Protein AF-A0A2E0NQF8-F1 (afdb_monomer)

Secondary structure (DSSP, 8-state):
-HHHHHHHHHHHHHHHHHHHHHHHHHTTT---HHHHHHHHTSSHHHHHHHHHHHHHHHHHHHHHHHHHHTTSS-HHHHHHHHHHHHHT-HHHHHHHHHHHH----

pLDDT: mean 95.62, std 5.54, range [54.22, 98.69]

Solvent-accessible surface area (backbone atoms only — not comparable to full-atom values): 5708 Å² total; per-residue (Å²): 107,58,71,57,25,50,50,40,29,50,48,23,45,51,56,55,52,51,52,52,49,51,52,24,61,75,46,80,69,48,89,51,70,68,59,51,56,49,60,58,54,68,44,71,72,41,43,51,55,51,49,55,50,50,51,53,42,50,52,48,50,53,49,51,52,49,36,42,74,72,62,76,43,52,73,69,57,47,50,53,37,52,50,31,38,75,77,68,22,54,56,23,19,52,29,48,51,50,38,76,68,60,76,82,130

Mean predicted aligned error: 3.12 Å

Foldseek 3Di:
DLVVLVVLLVCLACVQVVVVVVVCVVVVVDDDPVVVVCVCPVDPVSVVVVVVQVVVLVVVLVVLVVCVVVVVDDPVLSVVLVCCCVVRRPSNSVSVNCNVPDDDD

Radius of gyration: 15.85 Å; Cα contacts (8 Å, |Δi|>4): 71; chains: 1; bounding box: 41×25×41 Å

Sequence (105 aa):
MKKLFALLCLLGVVLPYYNIYKFIEQNNWEWSTALFFEQINLNYSMKVLNADLTVAATTFLIFIIYKLKVKYISLMQFLKYFISLFIVGFSLALPLYLYDNYTRD

Structure (mmCIF, N/CA/C/O backbone):
data_AF-A0A2E0NQF8-F1
#
_entry.id   AF-A0A2E0NQF8-F1
#
loop_
_atom_site.group_PDB
_atom_site.id
_atom_site.type_symbol
_atom_site.label_atom_id
_atom_site.label_alt_id
_atom_site.label_comp_id
_atom_site.label_asym_id
_atom_site.label_entity_id
_atom_site.label_seq_id
_atom_site.pdbx_PDB_ins_code
_atom_site.Cartn_x
_atom_site.Cartn_y
_atom_site.Cartn_z
_atom_site.occupancy
_atom_site.B_iso_or_equiv
_atom_site.auth_seq_id
_atom_site.auth_comp_id
_atom_site.auth_asym_id
_atom_site.auth_atom_id
_atom_site.pdbx_PDB_model_num
ATOM 1 N N . MET A 1 1 ? -21.260 -7.260 2.780 1.00 90.88 1 MET A N 1
ATOM 2 C CA . MET A 1 1 ? -20.050 -6.420 2.643 1.00 90.88 1 MET A CA 1
ATOM 3 C C . MET A 1 1 ? -18.748 -7.156 2.939 1.00 90.88 1 MET A C 1
ATOM 5 O O . MET A 1 1 ? -17.900 -7.139 2.066 1.00 90.88 1 MET A O 1
ATOM 9 N N . LYS A 1 2 ? -18.576 -7.882 4.060 1.00 92.62 2 LYS A N 1
ATOM 10 C CA . LYS A 1 2 ? -17.321 -8.635 4.324 1.00 92.62 2 LYS A CA 1
ATOM 11 C C . LYS A 1 2 ? -16.834 -9.531 3.174 1.00 92.62 2 LYS A C 1
ATOM 13 O O . LYS A 1 2 ? -15.671 -9.453 2.812 1.00 92.62 2 LYS A O 1
ATOM 18 N N . LYS A 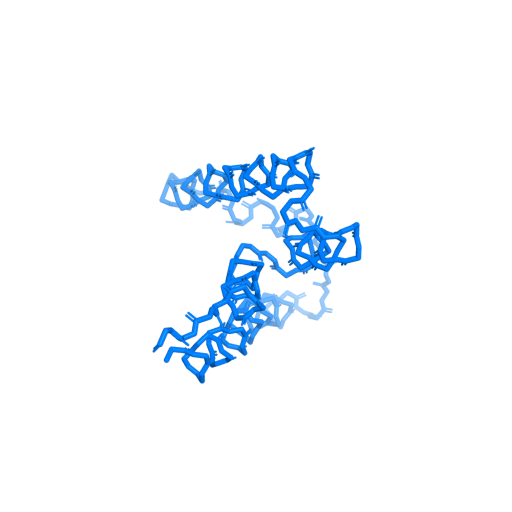1 3 ? -17.719 -10.319 2.545 1.00 95.31 3 LYS A N 1
ATOM 19 C CA . LYS A 1 3 ? -17.360 -11.142 1.367 1.00 95.31 3 LYS A CA 1
ATOM 20 C C . LYS A 1 3 ? -16.847 -10.303 0.185 1.00 95.31 3 LYS A C 1
ATOM 22 O O . LYS A 1 3 ? -15.911 -10.711 -0.485 1.00 95.31 3 LYS A O 1
ATOM 27 N N . LEU A 1 4 ? -17.438 -9.125 -0.035 1.00 96.94 4 LEU A N 1
ATOM 28 C CA . LEU A 1 4 ? -16.996 -8.186 -1.066 1.00 96.94 4 LEU A CA 1
ATOM 29 C C . LEU A 1 4 ? -15.618 -7.611 -0.726 1.00 96.94 4 LEU A C 1
ATOM 31 O O . LEU A 1 4 ? -14.750 -7.606 -1.584 1.00 96.94 4 LEU A O 1
ATOM 35 N N . PHE A 1 5 ? -15.383 -7.197 0.523 1.00 97.12 5 PHE A N 1
ATOM 36 C CA . PHE A 1 5 ? -14.060 -6.725 0.941 1.00 97.12 5 PHE A CA 1
ATOM 37 C C . PHE A 1 5 ? -12.997 -7.820 0.840 1.00 97.12 5 PHE A C 1
ATOM 39 O O . PHE A 1 5 ? -11.901 -7.536 0.382 1.00 97.12 5 PHE A O 1
ATOM 46 N N . ALA A 1 6 ? -13.328 -9.075 1.158 1.00 97.38 6 ALA A N 1
ATOM 47 C CA . ALA A 1 6 ? -12.418 -10.201 0.950 1.00 97.38 6 ALA A CA 1
ATOM 48 C C . ALA A 1 6 ? -12.072 -10.400 -0.536 1.00 97.38 6 ALA A C 1
ATOM 50 O O . ALA A 1 6 ? -10.903 -10.579 -0.873 1.00 97.38 6 ALA A O 1
ATOM 51 N N . LEU A 1 7 ? -13.062 -10.310 -1.433 1.00 98.31 7 LEU A N 1
ATOM 52 C CA . LEU A 1 7 ? -12.818 -10.337 -2.878 1.00 98.31 7 LEU A CA 1
ATOM 53 C C . LEU A 1 7 ? -11.930 -9.164 -3.318 1.00 98.31 7 LEU A C 1
ATOM 55 O O . LEU A 1 7 ? -10.995 -9.360 -4.086 1.00 98.31 7 LEU A O 1
ATOM 59 N N . LEU A 1 8 ? -12.185 -7.960 -2.805 1.00 98.19 8 LEU A N 1
ATOM 60 C CA . LEU A 1 8 ? -11.369 -6.782 -3.095 1.00 98.19 8 LEU A CA 1
ATOM 61 C C . LEU A 1 8 ? -9.942 -6.913 -2.544 1.00 98.19 8 LEU A C 1
ATOM 63 O O . LEU A 1 8 ? -9.021 -6.465 -3.212 1.00 98.19 8 LEU A O 1
ATOM 67 N N . CYS A 1 9 ? -9.724 -7.575 -1.403 1.00 98.12 9 CYS A N 1
ATOM 68 C CA . CYS A 1 9 ? -8.378 -7.912 -0.930 1.00 98.12 9 CYS A CA 1
ATOM 69 C C . CYS A 1 9 ? -7.654 -8.827 -1.924 1.00 98.12 9 CYS A C 1
ATOM 71 O O . CYS A 1 9 ? -6.497 -8.578 -2.249 1.00 98.12 9 CYS A O 1
ATOM 73 N N . LEU A 1 10 ? -8.333 -9.862 -2.431 1.00 98.38 10 LEU A N 1
ATOM 74 C CA . LEU A 1 10 ? -7.752 -10.768 -3.426 1.00 98.38 10 LEU A CA 1
ATOM 75 C C . LEU A 1 10 ? -7.396 -10.018 -4.713 1.00 98.38 10 LEU A C 1
ATOM 77 O O . LEU A 1 10 ? -6.262 -10.106 -5.180 1.00 98.38 10 LEU A O 1
ATOM 81 N N . LEU A 1 11 ? -8.326 -9.227 -5.253 1.00 98.38 11 LEU A N 1
ATOM 82 C CA . LEU A 1 11 ? -8.082 -8.412 -6.448 1.00 98.38 11 LEU A CA 1
ATOM 83 C C . LEU A 1 11 ? -6.979 -7.373 -6.218 1.00 98.38 11 LEU A C 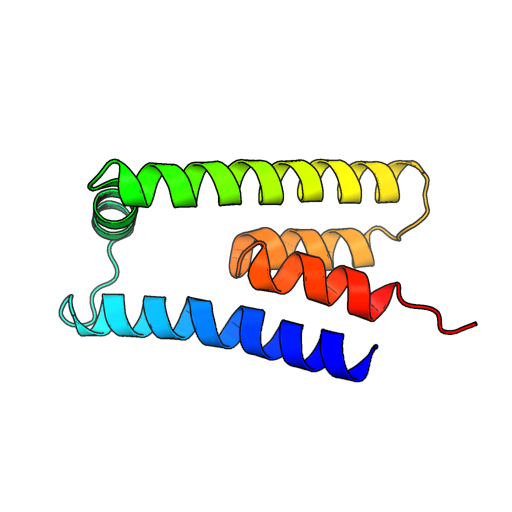1
ATOM 85 O O . LEU A 1 11 ? -6.142 -7.158 -7.093 1.00 98.38 11 LEU A O 1
ATOM 89 N N . GLY A 1 12 ? -6.947 -6.776 -5.027 1.00 97.56 12 GLY A N 1
ATOM 90 C CA . GLY A 1 12 ? -5.963 -5.784 -4.613 1.00 97.56 12 GLY A CA 1
ATOM 91 C C . GLY A 1 12 ? -4.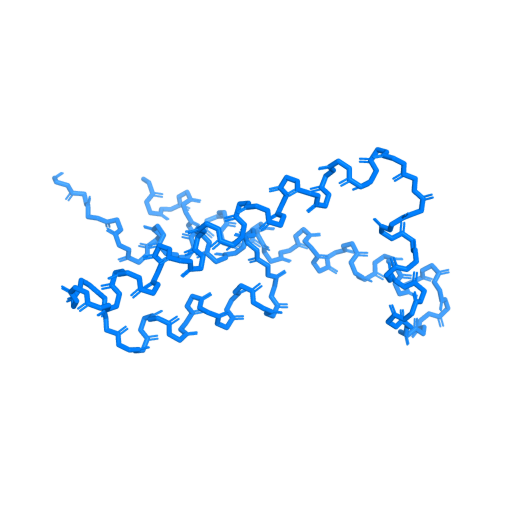532 -6.311 -4.556 1.00 97.56 12 GLY A C 1
ATOM 92 O O . GLY A 1 12 ? -3.613 -5.502 -4.636 1.00 97.56 12 GLY A O 1
ATOM 93 N N . VAL A 1 13 ? -4.348 -7.633 -4.468 1.00 98.12 13 VAL A N 1
ATOM 94 C CA . VAL A 1 13 ? -3.052 -8.321 -4.595 1.00 98.12 13 VAL A CA 1
ATOM 95 C C . VAL A 1 13 ? -2.831 -8.798 -6.026 1.00 98.12 13 VAL A C 1
ATOM 97 O O . VAL A 1 13 ? -1.802 -8.499 -6.628 1.00 98.12 13 VAL A O 1
ATOM 100 N N . VAL A 1 14 ? -3.793 -9.527 -6.592 1.00 98.38 14 VAL A N 1
ATOM 101 C CA . VAL A 1 14 ? -3.621 -10.197 -7.888 1.00 98.38 14 VAL A CA 1
ATOM 102 C C . VAL A 1 14 ? -3.363 -9.190 -9.008 1.00 98.38 14 VAL A C 1
ATOM 104 O O . VAL A 1 14 ? -2.462 -9.411 -9.812 1.00 98.38 14 VAL A O 1
ATOM 107 N N . LEU A 1 15 ? -4.098 -8.074 -9.058 1.00 97.81 15 LEU A N 1
ATOM 108 C CA . LEU A 1 15 ? -3.969 -7.109 -10.154 1.00 97.81 15 LEU A CA 1
ATOM 109 C C . LEU A 1 15 ? -2.610 -6.380 -10.153 1.00 97.81 15 LEU A C 1
ATOM 111 O O . LEU A 1 15 ? -1.983 -6.341 -11.216 1.00 97.81 15 LEU A O 1
ATOM 115 N N . PRO A 1 16 ? -2.093 -5.845 -9.024 1.00 96.06 16 PRO A N 1
ATOM 116 C CA . PRO A 1 16 ? -0.750 -5.264 -9.011 1.00 96.06 16 PRO A CA 1
ATOM 117 C C . PRO A 1 16 ? 0.347 -6.277 -9.340 1.00 96.06 16 PRO A C 1
ATOM 119 O O . PRO A 1 16 ? 1.168 -6.019 -10.220 1.00 96.06 16 PRO A O 1
ATOM 122 N N . TYR A 1 17 ? 0.341 -7.454 -8.703 1.00 96.75 17 TYR A N 1
ATOM 123 C CA . TYR A 1 17 ? 1.395 -8.448 -8.933 1.00 96.75 17 TYR A CA 1
ATOM 124 C C . TYR A 1 17 ? 1.354 -9.046 -10.338 1.00 96.75 17 TYR A C 1
ATOM 126 O O . TYR A 1 17 ? 2.410 -9.353 -10.886 1.00 96.75 17 TYR A O 1
ATOM 134 N N . TYR A 1 18 ? 0.178 -9.152 -10.960 1.00 97.81 18 TYR A N 1
ATOM 135 C CA . TYR A 1 18 ? 0.074 -9.527 -12.369 1.00 97.81 18 TYR A CA 1
ATOM 136 C C . TYR A 1 18 ? 0.799 -8.525 -13.279 1.00 97.81 18 TYR A C 1
ATOM 138 O O . TYR A 1 18 ? 1.542 -8.930 -14.171 1.00 97.81 18 TYR A O 1
ATOM 146 N N . ASN A 1 19 ? 0.643 -7.219 -13.037 1.00 95.56 19 ASN A N 1
ATOM 147 C CA . ASN A 1 19 ? 1.336 -6.197 -13.826 1.00 95.56 19 ASN A CA 1
ATOM 148 C C . ASN A 1 19 ? 2.845 -6.161 -13.539 1.00 95.56 19 ASN A C 1
ATOM 150 O O . ASN A 1 19 ? 3.624 -5.973 -14.469 1.00 95.56 19 ASN A O 1
ATOM 154 N N . ILE A 1 20 ? 3.275 -6.415 -12.296 1.00 95.25 20 ILE A N 1
ATOM 155 C CA . ILE A 1 20 ? 4.703 -6.587 -11.966 1.00 95.25 20 ILE A CA 1
ATOM 156 C C . ILE A 1 20 ? 5.282 -7.797 -12.705 1.00 95.25 20 ILE A C 1
ATOM 158 O O . ILE A 1 20 ? 6.346 -7.696 -13.309 1.00 95.25 20 ILE A O 1
ATOM 162 N N . TYR A 1 21 ? 4.570 -8.926 -12.710 1.00 96.19 21 TYR A N 1
ATOM 163 C CA . TYR A 1 21 ? 4.968 -10.112 -13.465 1.00 96.19 21 TYR A CA 1
ATOM 164 C C . TYR A 1 21 ? 5.108 -9.795 -14.959 1.00 96.19 21 TYR A C 1
ATOM 166 O O . TYR A 1 21 ? 6.127 -10.126 -15.557 1.00 96.19 21 TYR A O 1
ATOM 174 N N . LYS A 1 22 ? 4.127 -9.103 -15.556 1.00 96.75 22 LYS A N 1
ATOM 175 C CA . LYS A 1 22 ? 4.186 -8.703 -16.970 1.00 96.75 22 LYS A CA 1
ATOM 176 C C . LYS A 1 22 ? 5.328 -7.738 -17.269 1.00 96.75 22 LYS A C 1
ATOM 178 O O . LYS A 1 22 ? 5.971 -7.883 -18.301 1.00 96.75 22 LYS A O 1
ATOM 183 N N . PHE A 1 23 ? 5.617 -6.807 -16.365 1.00 95.81 23 PHE A N 1
ATOM 184 C CA . PHE A 1 23 ? 6.787 -5.941 -16.476 1.00 95.81 23 PHE A CA 1
ATOM 185 C C . PHE A 1 23 ? 8.081 -6.766 -16.481 1.00 95.81 23 PHE A C 1
ATOM 187 O O . PHE A 1 23 ? 8.913 -6.586 -17.361 1.00 95.81 23 PHE A O 1
ATOM 194 N N . ILE A 1 24 ? 8.242 -7.715 -15.558 1.00 96.00 24 ILE A N 1
ATOM 195 C CA . ILE A 1 24 ? 9.430 -8.581 -15.498 1.00 96.00 24 ILE A CA 1
ATOM 196 C C . ILE A 1 24 ? 9.543 -9.451 -16.764 1.00 96.00 24 ILE A C 1
ATOM 198 O O . ILE A 1 24 ? 10.613 -9.529 -17.362 1.00 96.00 24 ILE A O 1
ATOM 202 N N . GLU A 1 25 ? 8.437 -10.045 -17.221 1.00 96.44 25 GLU A N 1
ATOM 203 C CA . GLU A 1 25 ? 8.368 -10.848 -18.453 1.00 96.44 25 GLU A CA 1
ATOM 204 C C . GLU A 1 25 ? 8.802 -10.042 -19.690 1.00 96.44 25 GLU A C 1
ATOM 206 O O . GLU A 1 25 ? 9.549 -10.544 -20.527 1.00 96.44 25 GLU A O 1
ATOM 211 N N . GLN A 1 26 ? 8.391 -8.774 -19.786 1.00 95.25 26 GLN A N 1
ATOM 212 C CA . GLN A 1 26 ? 8.771 -7.872 -20.880 1.00 95.25 26 GLN A CA 1
ATOM 213 C C . GLN A 1 26 ? 10.228 -7.398 -20.809 1.00 95.25 26 GLN A C 1
ATOM 215 O O . GLN A 1 26 ? 10.779 -6.982 -21.825 1.00 95.25 26 GLN A O 1
ATOM 220 N N . ASN A 1 27 ? 10.856 -7.475 -19.636 1.00 93.88 27 ASN A N 1
ATOM 221 C CA . ASN A 1 27 ? 12.234 -7.049 -19.397 1.00 93.88 27 ASN A CA 1
ATOM 222 C C . ASN A 1 27 ? 13.172 -8.251 -19.190 1.00 93.88 27 ASN A C 1
ATOM 224 O O . ASN A 1 27 ? 14.051 -8.224 -18.335 1.00 93.88 27 ASN A O 1
ATOM 228 N N . ASN A 1 28 ? 12.983 -9.322 -19.972 1.00 94.19 28 ASN A N 1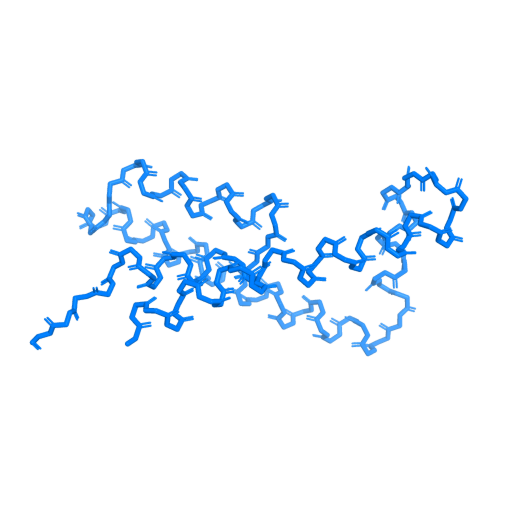
ATOM 229 C CA . ASN A 1 28 ? 13.835 -10.522 -19.975 1.00 94.19 28 ASN A CA 1
ATOM 230 C C . ASN A 1 28 ? 13.973 -11.222 -18.613 1.00 94.19 28 ASN A C 1
ATOM 232 O O . ASN A 1 28 ? 15.002 -11.830 -18.332 1.00 94.19 28 ASN A O 1
ATOM 236 N N . TRP A 1 29 ? 12.936 -11.170 -17.779 1.00 92.81 29 TRP A N 1
ATOM 237 C CA . TRP A 1 29 ? 12.946 -11.714 -16.419 1.00 92.81 29 TRP A CA 1
ATOM 238 C C . TRP A 1 29 ? 13.906 -11.016 -15.446 1.00 92.81 29 TRP A C 1
ATOM 240 O O . TRP A 1 29 ? 14.173 -11.535 -14.361 1.00 92.81 29 TRP A O 1
ATOM 250 N N . GLU A 1 30 ? 14.367 -9.811 -15.785 1.00 91.31 30 GLU A N 1
ATOM 251 C CA . GLU A 1 30 ? 15.213 -8.994 -14.922 1.00 91.31 30 GLU A CA 1
ATOM 252 C C . GLU A 1 30 ? 14.391 -7.921 -14.197 1.00 91.31 30 GLU A C 1
ATOM 254 O O . GLU A 1 30 ? 13.588 -7.192 -14.783 1.00 91.31 30 GLU A O 1
ATOM 259 N N . TRP A 1 31 ? 14.598 -7.805 -12.883 1.00 91.69 31 TRP A N 1
ATOM 260 C CA . TRP A 1 31 ? 14.011 -6.729 -12.092 1.00 91.69 31 TRP A CA 1
ATOM 261 C C . TRP A 1 31 ? 14.942 -5.516 -12.062 1.00 91.69 31 TRP A C 1
ATOM 263 O O . TRP 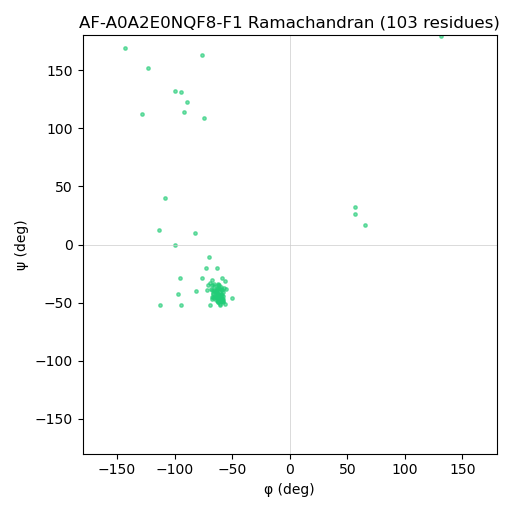A 1 31 ? 16.068 -5.599 -11.572 1.00 91.69 31 TRP A O 1
ATOM 273 N N . SER A 1 32 ? 14.435 -4.365 -12.505 1.00 93.25 32 SER A N 1
ATOM 274 C CA . SER A 1 32 ? 15.112 -3.073 -12.381 1.00 93.25 32 SER A CA 1
ATOM 275 C C . SER A 1 32 ? 14.177 -2.050 -11.748 1.00 93.25 32 SER A C 1
ATOM 277 O O . SER A 1 32 ? 13.189 -1.627 -12.350 1.00 93.25 32 SER A O 1
ATOM 279 N N . THR A 1 33 ? 14.507 -1.624 -10.526 1.00 91.69 33 THR A N 1
ATOM 280 C CA . THR A 1 33 ? 13.763 -0.567 -9.827 1.00 91.69 33 THR A CA 1
ATOM 281 C C . THR A 1 33 ? 13.842 0.754 -10.584 1.00 91.69 33 THR A C 1
ATOM 283 O O . THR A 1 33 ? 12.829 1.429 -10.729 1.00 91.69 33 THR A O 1
ATOM 286 N N . ALA A 1 34 ? 15.021 1.108 -11.103 1.00 95.19 34 ALA A N 1
ATOM 287 C CA . ALA A 1 34 ? 15.227 2.340 -11.856 1.00 95.19 34 ALA A CA 1
ATOM 288 C C . ALA A 1 34 ? 14.325 2.392 -13.097 1.00 95.19 34 ALA A C 1
ATOM 290 O O . ALA A 1 34 ? 13.591 3.362 -13.272 1.00 95.19 34 ALA A O 1
ATOM 291 N N . LEU A 1 35 ? 14.307 1.313 -13.887 1.00 95.19 35 LEU A N 1
ATOM 292 C CA . LEU A 1 35 ? 13.472 1.220 -15.085 1.00 95.19 35 LEU A CA 1
ATOM 293 C C . LEU A 1 35 ? 11.979 1.220 -14.740 1.00 95.19 35 LEU A C 1
ATOM 295 O O . LEU A 1 35 ? 11.189 1.878 -15.411 1.00 95.19 35 LEU A O 1
ATOM 299 N N . PHE A 1 36 ? 11.584 0.518 -13.674 1.00 94.50 36 PHE A N 1
ATOM 300 C CA . PHE A 1 36 ? 10.198 0.519 -13.210 1.00 94.50 36 PHE A CA 1
ATOM 301 C C . PHE A 1 36 ? 9.733 1.941 -12.864 1.00 94.50 36 PHE A C 1
ATOM 303 O O . PHE A 1 36 ? 8.695 2.389 -13.351 1.00 94.50 36 PHE A O 1
ATOM 310 N N . PHE A 1 37 ? 10.526 2.683 -12.080 1.00 93.50 37 PHE A N 1
ATOM 311 C CA . PHE A 1 37 ? 10.204 4.061 -11.701 1.00 93.50 37 PHE A CA 1
ATOM 312 C C . PHE A 1 37 ? 10.241 5.036 -12.880 1.00 93.50 37 PHE A C 1
ATOM 314 O O . PHE A 1 37 ? 9.420 5.955 -12.924 1.00 93.50 37 PHE A O 1
ATOM 321 N N . GLU A 1 38 ? 11.145 4.837 -13.836 1.00 94.88 38 GLU A N 1
ATOM 322 C CA . GLU A 1 38 ? 11.178 5.599 -15.084 1.00 94.88 38 GLU A CA 1
ATOM 323 C C . GLU A 1 38 ? 9.877 5.402 -15.877 1.00 94.88 38 GLU A C 1
ATOM 325 O O . GLU A 1 38 ? 9.204 6.379 -16.216 1.00 94.88 38 GLU A O 1
ATOM 330 N N . GLN A 1 39 ? 9.459 4.15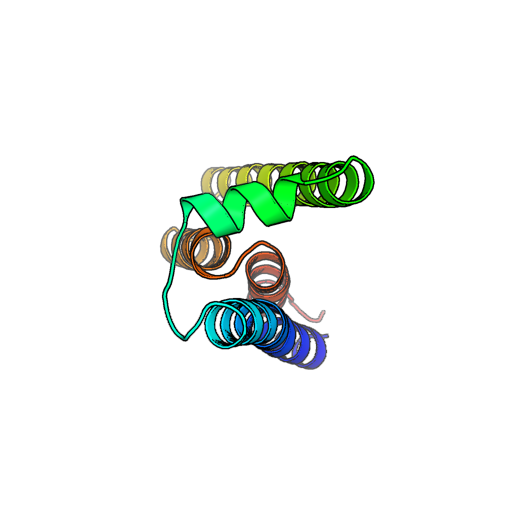1 -16.093 1.00 94.25 39 GLN A N 1
ATOM 331 C CA . GLN A 1 39 ? 8.274 3.825 -16.890 1.00 94.25 39 GLN A CA 1
ATOM 332 C C . GLN A 1 39 ? 6.971 4.299 -16.243 1.00 94.25 39 GLN A C 1
ATOM 334 O O . GLN A 1 39 ? 6.123 4.882 -16.926 1.00 94.25 39 GLN A O 1
ATOM 339 N N . ILE A 1 40 ? 6.810 4.137 -14.925 1.00 93.25 40 ILE A N 1
ATOM 340 C CA . ILE A 1 40 ? 5.607 4.644 -14.250 1.00 93.25 40 ILE A CA 1
ATOM 341 C C . ILE A 1 40 ? 5.571 6.177 -14.178 1.00 93.25 40 ILE A C 1
ATOM 343 O O . ILE A 1 40 ? 4.528 6.727 -13.847 1.00 93.25 40 ILE A O 1
ATOM 347 N N . ASN A 1 41 ? 6.658 6.889 -14.501 1.00 94.38 41 ASN A N 1
ATOM 348 C CA . ASN A 1 41 ? 6.708 8.358 -14.552 1.00 94.38 41 ASN A CA 1
ATOM 349 C C . ASN A 1 41 ? 6.925 8.919 -15.970 1.00 94.38 41 ASN A C 1
ATOM 351 O O . ASN A 1 41 ? 7.178 10.119 -16.120 1.00 94.38 41 ASN A O 1
ATOM 355 N N . LEU A 1 42 ? 6.787 8.081 -17.003 1.00 95.50 42 LEU A N 1
ATOM 356 C CA . LEU A 1 42 ? 7.195 8.383 -18.378 1.00 95.50 42 LEU A CA 1
ATOM 357 C C . LEU A 1 42 ? 6.461 9.579 -19.006 1.00 95.50 42 LEU A C 1
ATOM 359 O O . LEU A 1 42 ? 7.040 10.329 -19.787 1.00 95.50 42 LEU A O 1
ATOM 363 N N . ASN A 1 43 ? 5.180 9.775 -18.687 1.00 96.56 43 ASN A N 1
ATOM 364 C CA . ASN A 1 43 ? 4.349 10.813 -19.300 1.00 96.56 43 ASN A CA 1
ATOM 365 C C . ASN A 1 43 ? 3.366 11.446 -18.302 1.00 96.56 43 ASN A C 1
ATOM 367 O O . ASN A 1 43 ? 3.179 10.964 -17.184 1.00 96.56 43 ASN A O 1
ATOM 371 N N . TYR A 1 44 ? 2.730 12.549 -18.710 1.00 96.19 44 TYR A N 1
ATOM 372 C CA . TYR A 1 44 ? 1.793 13.284 -17.857 1.00 96.19 44 TYR A CA 1
ATOM 373 C C . TYR A 1 44 ? 0.570 12.459 -17.441 1.00 96.19 44 TYR A C 1
ATOM 375 O O . TYR A 1 44 ? 0.126 12.595 -16.305 1.00 96.19 44 TYR A O 1
ATOM 383 N N . SER A 1 45 ? 0.060 11.571 -18.298 1.00 95.50 45 SER A N 1
ATOM 384 C CA . SER A 1 45 ? -1.081 10.708 -17.963 1.00 95.50 45 SER A CA 1
ATOM 385 C C . SER A 1 45 ? -0.752 9.757 -16.810 1.00 95.50 45 SER A C 1
ATOM 387 O O . SER A 1 45 ? -1.523 9.654 -15.859 1.00 95.50 45 SER A O 1
ATOM 389 N N . MET A 1 46 ? 0.428 9.132 -16.838 1.00 94.56 46 MET A N 1
ATOM 390 C CA . MET A 1 46 ? 0.910 8.294 -15.736 1.00 94.56 46 MET A CA 1
ATOM 391 C C . MET A 1 46 ? 1.138 9.111 -14.461 1.00 94.56 46 MET A C 1
ATOM 393 O O . MET A 1 46 ? 0.758 8.684 -13.373 1.00 94.56 46 MET A O 1
ATOM 397 N N . LYS A 1 47 ? 1.681 10.329 -14.583 1.00 95.00 47 LYS A N 1
ATOM 398 C CA . LYS A 1 47 ? 1.877 11.227 -13.433 1.00 95.00 47 LYS A CA 1
ATOM 399 C C . LYS A 1 47 ? 0.562 11.624 -12.758 1.00 95.00 47 LYS A C 1
ATOM 401 O O . LYS A 1 47 ? 0.552 11.749 -11.538 1.00 95.00 47 LYS A O 1
ATOM 406 N N . VAL A 1 48 ? -0.534 11.783 -13.507 1.00 97.06 48 VAL A N 1
ATOM 407 C CA . VAL A 1 48 ? -1.870 12.028 -12.928 1.00 97.06 48 VAL A CA 1
ATOM 408 C C . VAL A 1 48 ? -2.312 10.842 -12.069 1.00 97.06 48 VAL A C 1
ATOM 410 O O . VAL A 1 48 ? -2.705 11.044 -10.923 1.00 97.06 48 VAL A O 1
ATOM 413 N N . LEU A 1 49 ? -2.186 9.612 -12.582 1.00 95.31 49 LEU A N 1
ATOM 414 C CA . LEU A 1 49 ? -2.529 8.400 -11.828 1.00 95.31 49 LEU A CA 1
ATOM 415 C C . LEU A 1 49 ? -1.649 8.237 -10.581 1.00 95.31 49 LEU A C 1
ATOM 417 O O . LEU A 1 49 ? -2.158 7.947 -9.499 1.00 95.31 49 LEU A O 1
ATOM 421 N N . ASN A 1 50 ? -0.341 8.475 -10.706 1.00 95.19 50 ASN A N 1
ATOM 422 C CA . ASN A 1 50 ? 0.579 8.412 -9.572 1.00 95.19 50 ASN A CA 1
ATOM 423 C C . ASN A 1 50 ? 0.244 9.463 -8.514 1.00 95.19 50 ASN A C 1
ATOM 425 O O . ASN A 1 50 ? 0.306 9.160 -7.325 1.00 95.19 50 ASN A O 1
ATOM 429 N N . ALA A 1 51 ? -0.099 10.687 -8.923 1.00 96.56 51 ALA A N 1
ATOM 430 C CA . ALA A 1 51 ? -0.465 11.754 -8.000 1.00 96.56 51 ALA A CA 1
ATOM 431 C C . ALA A 1 51 ? -1.749 11.410 -7.233 1.00 96.56 51 ALA A C 1
ATOM 433 O O . ALA A 1 51 ? -1.752 11.496 -6.004 1.00 96.56 51 ALA A O 1
ATOM 434 N N . ASP A 1 52 ? -2.792 10.955 -7.932 1.00 97.19 52 ASP A N 1
ATOM 435 C CA . ASP A 1 52 ? -4.055 10.525 -7.320 1.00 97.19 52 ASP A CA 1
ATOM 436 C C . ASP A 1 52 ? -3.830 9.391 -6.306 1.00 97.19 52 ASP A C 1
ATOM 438 O O . ASP A 1 52 ? -4.197 9.504 -5.131 1.00 97.19 52 ASP A O 1
ATOM 442 N N . LEU A 1 53 ? -3.095 8.351 -6.715 1.00 95.81 53 LEU A N 1
ATOM 443 C CA . LEU A 1 53 ? -2.765 7.223 -5.848 1.00 95.81 53 LEU A CA 1
ATOM 444 C C . LEU A 1 53 ? -1.902 7.642 -4.648 1.00 95.81 53 LEU A C 1
ATOM 446 O O . LEU A 1 53 ? -2.125 7.160 -3.537 1.00 95.81 53 LEU A O 1
ATOM 450 N N . THR A 1 54 ? -0.935 8.541 -4.847 1.00 96.50 54 THR A N 1
ATOM 451 C CA . THR A 1 54 ? -0.048 9.032 -3.778 1.00 96.50 54 THR A CA 1
ATOM 452 C C . THR A 1 54 ? -0.835 9.798 -2.726 1.00 96.50 54 THR A C 1
ATOM 454 O O . THR A 1 54 ? -0.646 9.563 -1.528 1.00 96.50 54 THR A O 1
ATOM 457 N N . VAL A 1 55 ? -1.738 10.687 -3.147 1.00 98.44 55 VAL A N 1
ATOM 458 C CA . VAL A 1 55 ? -2.607 11.422 -2.223 1.00 98.44 55 VAL A CA 1
ATOM 459 C C . VAL A 1 55 ? -3.504 10.442 -1.469 1.00 98.44 55 VAL A C 1
ATOM 461 O O . VAL A 1 55 ? -3.502 10.463 -0.239 1.00 98.44 55 VAL A O 1
ATOM 464 N N . ALA A 1 56 ? -4.178 9.517 -2.160 1.00 98.31 56 ALA A N 1
ATOM 465 C CA . ALA A 1 56 ? -5.049 8.526 -1.525 1.00 98.31 56 ALA A CA 1
ATOM 466 C C . ALA A 1 56 ? -4.306 7.638 -0.504 1.00 98.31 56 ALA A C 1
ATOM 468 O O . ALA A 1 56 ? -4.760 7.477 0.635 1.00 98.31 56 ALA A O 1
ATOM 469 N N . ALA A 1 57 ? -3.133 7.112 -0.872 1.00 98.19 57 ALA A N 1
ATOM 470 C CA . ALA A 1 57 ? -2.294 6.292 -0.000 1.00 98.19 57 ALA A CA 1
ATOM 471 C C . ALA A 1 57 ? -1.798 7.075 1.226 1.00 98.19 57 ALA A C 1
ATOM 473 O O . ALA A 1 57 ? -1.843 6.564 2.348 1.00 98.19 57 ALA A O 1
ATOM 474 N N . THR A 1 58 ? -1.377 8.328 1.032 1.00 98.44 58 THR A N 1
ATOM 475 C CA . THR A 1 58 ? -0.906 9.203 2.117 1.00 98.44 58 THR A CA 1
ATOM 476 C C . THR A 1 58 ? -2.042 9.556 3.071 1.00 98.44 58 THR A C 1
ATOM 478 O O . THR A 1 58 ? -1.884 9.448 4.288 1.00 98.44 58 THR A O 1
ATOM 481 N N . THR A 1 59 ? -3.213 9.915 2.542 1.00 98.69 59 THR A N 1
ATOM 482 C CA . THR A 1 59 ? -4.412 10.175 3.347 1.00 98.69 59 THR A CA 1
ATOM 483 C C . THR A 1 59 ? -4.780 8.953 4.179 1.00 98.69 59 THR A C 1
ATOM 485 O O . THR A 1 59 ? -5.043 9.080 5.376 1.00 98.69 59 THR A O 1
ATOM 488 N N . PHE A 1 60 ? -4.751 7.760 3.585 1.00 98.56 60 PHE A N 1
ATOM 489 C CA . PHE A 1 60 ? -5.034 6.531 4.314 1.00 98.56 60 PHE A CA 1
ATOM 490 C C . PHE A 1 60 ? -3.988 6.225 5.389 1.00 98.56 60 PHE A C 1
ATOM 492 O O . PHE A 1 60 ? -4.362 5.836 6.495 1.00 98.56 60 PHE A O 1
ATOM 499 N N . LEU A 1 61 ? -2.701 6.462 5.115 1.00 98.56 61 LEU A N 1
ATOM 500 C CA . LEU A 1 61 ? -1.634 6.323 6.106 1.00 98.56 61 LEU A CA 1
ATOM 501 C C . LEU A 1 61 ? -1.865 7.248 7.312 1.00 98.56 61 LEU A C 1
ATOM 503 O O . LEU A 1 61 ? -1.838 6.793 8.457 1.00 98.56 61 LEU A O 1
ATOM 507 N N . ILE A 1 62 ? -2.165 8.528 7.068 1.00 98.62 62 ILE A N 1
ATOM 508 C CA . ILE A 1 62 ? -2.510 9.493 8.125 1.00 98.62 62 ILE A CA 1
ATOM 509 C C . ILE A 1 62 ? -3.738 9.012 8.906 1.00 98.62 62 ILE A C 1
ATOM 511 O O .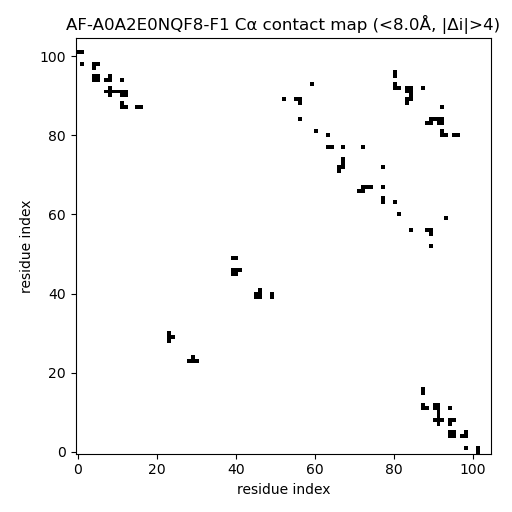 ILE A 1 62 ? -3.748 9.049 10.139 1.00 98.62 62 ILE A O 1
ATOM 515 N N . PHE A 1 63 ? -4.758 8.513 8.208 1.00 98.44 63 PHE A N 1
ATOM 516 C CA . PHE A 1 63 ? -5.976 7.993 8.820 1.00 98.44 63 PHE A CA 1
ATOM 517 C C . PHE A 1 63 ? -5.711 6.790 9.741 1.00 98.44 63 PHE A C 1
ATOM 519 O O . PHE A 1 63 ? -6.194 6.787 10.876 1.00 98.44 63 PHE A O 1
ATOM 526 N N . ILE A 1 64 ? -4.918 5.795 9.324 1.00 98.06 64 ILE A N 1
ATOM 527 C CA . ILE A 1 64 ? -4.603 4.640 10.186 1.00 98.06 64 ILE A CA 1
ATOM 528 C C . ILE A 1 64 ? -3.700 5.028 11.366 1.00 98.06 64 ILE A C 1
ATOM 530 O O . ILE A 1 64 ? -3.884 4.492 12.461 1.00 98.06 64 ILE A O 1
ATOM 534 N N . ILE A 1 65 ? -2.793 6.001 11.196 1.00 98.44 65 ILE A N 1
ATOM 535 C CA . ILE A 1 65 ? -2.001 6.573 12.301 1.00 98.44 65 ILE A CA 1
ATOM 536 C C . ILE A 1 65 ? -2.926 7.256 13.312 1.00 98.44 65 ILE A C 1
ATOM 538 O O . ILE A 1 65 ? -2.809 7.032 14.519 1.00 98.44 65 ILE A O 1
ATOM 542 N N . TYR A 1 66 ? -3.882 8.057 12.838 1.00 98.38 66 TYR A N 1
ATOM 543 C CA . TYR A 1 66 ? -4.877 8.689 13.698 1.00 98.38 66 TYR A CA 1
ATOM 544 C C . TYR A 1 66 ? -5.708 7.642 14.453 1.00 98.38 66 TYR A C 1
ATOM 546 O O . TYR A 1 66 ? -5.844 7.741 15.674 1.00 98.38 66 TYR A O 1
ATOM 554 N N . LYS A 1 67 ? -6.197 6.601 13.765 1.00 97.69 67 LYS A N 1
ATOM 555 C CA . LYS A 1 67 ? -6.955 5.494 14.374 1.00 97.69 67 LYS A CA 1
ATOM 556 C C . LYS A 1 67 ? -6.155 4.739 15.439 1.00 97.69 67 LYS A C 1
ATOM 558 O O . LYS A 1 67 ? -6.735 4.365 16.459 1.00 97.69 67 LYS A O 1
ATOM 563 N N . LEU A 1 68 ? -4.848 4.557 15.240 1.00 97.62 68 LEU A N 1
ATOM 564 C CA . LEU A 1 68 ? -3.951 4.004 16.258 1.00 97.62 68 LEU A CA 1
ATOM 565 C C . LEU A 1 68 ? -3.837 4.951 17.464 1.00 97.62 68 LEU A C 1
ATOM 567 O O . LEU A 1 68 ? -3.972 4.515 18.607 1.00 97.62 68 LEU A O 1
ATOM 571 N N . LYS A 1 69 ? -3.649 6.256 17.223 1.00 97.56 69 LYS A N 1
ATOM 572 C CA . LYS A 1 69 ? -3.504 7.275 18.277 1.00 97.56 69 LYS A CA 1
ATOM 573 C C . LYS A 1 69 ? -4.737 7.367 19.179 1.00 97.56 69 LYS A C 1
ATOM 575 O O . LYS A 1 69 ? -4.591 7.464 20.395 1.00 97.56 69 LYS A O 1
ATOM 580 N N . VAL A 1 70 ? -5.940 7.301 18.607 1.00 97.75 70 VAL A N 1
ATOM 581 C CA . VAL A 1 70 ? -7.203 7.298 19.373 1.00 97.75 70 VAL A CA 1
ATOM 582 C C . VAL A 1 70 ? -7.583 5.911 19.913 1.00 97.75 70 VAL A C 1
ATOM 584 O O . VAL A 1 70 ? -8.691 5.737 20.410 1.00 97.75 70 VAL A O 1
ATOM 587 N N . LYS A 1 71 ? -6.677 4.924 19.823 1.00 94.56 71 LYS A N 1
ATOM 588 C CA . LYS A 1 71 ? -6.856 3.539 20.297 1.00 94.56 71 LYS A CA 1
ATOM 589 C C . LYS A 1 71 ? -8.069 2.812 19.696 1.00 94.56 71 LYS A C 1
ATOM 591 O O . LYS A 1 71 ? -8.590 1.882 20.303 1.00 94.56 71 LYS A O 1
ATOM 596 N N . TYR A 1 72 ? -8.503 3.208 18.499 1.00 95.81 72 TYR A N 1
A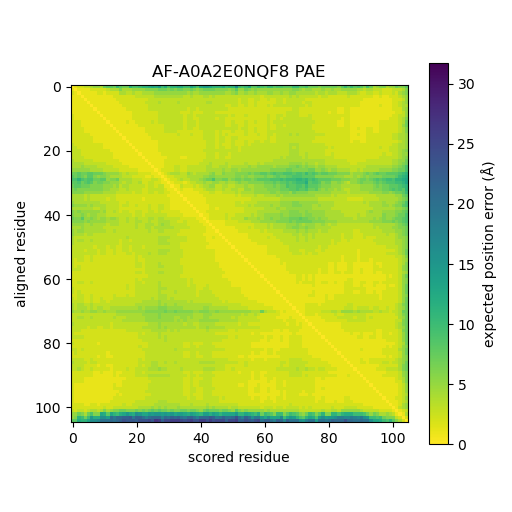TOM 597 C CA . TYR A 1 72 ? -9.582 2.523 17.776 1.00 95.81 72 TYR A CA 1
ATOM 598 C C . TYR A 1 72 ? -9.099 1.211 17.140 1.00 95.81 72 TYR A C 1
ATOM 600 O O . TYR A 1 72 ? -9.877 0.279 16.978 1.00 95.81 72 TYR A O 1
ATOM 608 N N . ILE A 1 73 ? -7.812 1.135 16.789 1.00 96.44 73 ILE A N 1
ATOM 609 C CA . ILE A 1 73 ? -7.149 -0.092 16.333 1.00 96.44 73 ILE A CA 1
ATOM 610 C C . ILE A 1 73 ? -5.944 -0.403 17.222 1.00 96.44 73 ILE A C 1
ATOM 612 O O . ILE A 1 73 ? -5.316 0.498 17.781 1.00 96.44 73 ILE A O 1
ATOM 616 N N . SER A 1 74 ? -5.603 -1.684 17.331 1.00 96.88 74 SER A N 1
ATOM 617 C CA . SER A 1 74 ? -4.391 -2.145 18.016 1.00 96.88 74 SER A CA 1
ATOM 618 C C . SER A 1 74 ? -3.129 -1.927 17.170 1.00 96.88 74 SER A C 1
ATOM 620 O O . SER A 1 74 ? -3.196 -1.792 15.946 1.00 96.88 74 SER A O 1
ATOM 622 N N . LEU A 1 75 ? -1.953 -1.977 17.808 1.00 96.94 75 LEU A N 1
ATOM 623 C CA . LEU A 1 75 ? -0.663 -1.903 17.110 1.00 96.94 75 LEU A CA 1
ATOM 624 C C . LEU A 1 75 ? -0.510 -3.012 16.054 1.00 96.94 75 LEU A C 1
ATOM 626 O O . LEU A 1 75 ? 0.000 -2.759 14.969 1.00 96.94 75 LEU A O 1
ATOM 630 N N . MET A 1 76 ? -1.008 -4.220 16.334 1.00 96.75 76 MET A N 1
ATOM 631 C CA . MET A 1 76 ? -0.948 -5.345 15.392 1.00 96.75 76 MET A CA 1
ATOM 632 C C . MET A 1 76 ? -1.832 -5.119 14.162 1.00 96.75 76 MET A C 1
ATOM 634 O O . MET A 1 76 ? -1.426 -5.427 13.043 1.00 96.75 76 MET A O 1
ATOM 638 N N . GLN A 1 77 ? -3.022 -4.537 14.343 1.00 96.75 77 GLN A N 1
ATOM 639 C CA . GLN A 1 77 ? -3.874 -4.133 13.221 1.00 96.75 77 GLN A CA 1
ATOM 640 C C . GLN A 1 77 ? -3.214 -3.023 12.400 1.00 96.75 77 GLN A C 1
ATOM 642 O O . GLN A 1 77 ? -3.169 -3.122 11.177 1.00 96.75 77 GLN A O 1
ATOM 647 N N . PHE A 1 78 ? -2.636 -2.013 13.057 1.00 97.81 78 PHE A N 1
ATOM 648 C CA . PHE A 1 78 ? -1.885 -0.961 12.373 1.00 97.81 78 PHE A CA 1
ATOM 649 C C . PHE A 1 78 ? -0.744 -1.531 11.520 1.00 97.81 78 PHE A C 1
ATOM 651 O O . PHE A 1 78 ? -0.682 -1.234 10.329 1.00 97.81 78 PHE A O 1
ATOM 658 N N . LEU A 1 79 ? 0.112 -2.385 12.095 1.00 98.19 79 LEU A N 1
ATOM 659 C CA . LEU A 1 79 ? 1.228 -3.003 11.372 1.00 98.19 79 LEU A CA 1
ATOM 660 C C . LEU A 1 79 ? 0.738 -3.815 10.172 1.00 98.19 79 LEU A C 1
ATOM 662 O O . LEU A 1 79 ? 1.333 -3.731 9.102 1.00 98.19 79 LEU A O 1
ATOM 666 N N . LYS A 1 80 ? -0.382 -4.534 10.304 1.00 97.94 80 LYS A N 1
ATOM 667 C CA . LYS A 1 80 ? -0.998 -5.273 9.194 1.00 97.94 80 LYS A CA 1
ATOM 668 C C . LYS A 1 80 ? -1.342 -4.355 8.013 1.00 97.94 80 LYS A C 1
ATOM 670 O O . LYS A 1 80 ? -0.994 -4.667 6.873 1.00 97.94 80 LYS A O 1
ATOM 675 N N . TYR A 1 81 ? -2.005 -3.226 8.268 1.00 98.25 81 TYR A N 1
ATOM 676 C CA . TYR A 1 81 ? -2.395 -2.281 7.211 1.00 98.25 81 TYR A CA 1
ATOM 677 C C . TYR A 1 81 ? -1.193 -1.519 6.652 1.00 98.25 81 TYR A C 1
ATOM 679 O O . TYR A 1 81 ? -1.102 -1.330 5.442 1.00 98.25 81 TYR A O 1
ATOM 687 N N . PHE A 1 82 ? -0.252 -1.137 7.518 1.00 98.06 82 PHE A N 1
ATOM 688 C CA . PHE A 1 82 ? 0.992 -0.476 7.135 1.00 98.06 82 PHE A CA 1
ATOM 689 C C . PHE A 1 82 ? 1.821 -1.361 6.199 1.00 98.06 82 PHE A C 1
ATOM 691 O O . PHE A 1 82 ? 2.160 -0.945 5.097 1.00 98.06 82 PHE A O 1
ATOM 698 N N . ILE A 1 83 ? 2.073 -2.614 6.584 1.00 98.06 83 ILE A N 1
ATOM 699 C CA . ILE A 1 83 ? 2.819 -3.574 5.761 1.00 98.06 83 ILE A CA 1
ATOM 700 C C . ILE A 1 83 ? 2.104 -3.804 4.426 1.00 98.06 83 ILE A C 1
ATOM 702 O O . ILE A 1 83 ? 2.742 -3.789 3.378 1.00 98.06 83 ILE A O 1
ATOM 706 N N . SER A 1 84 ? 0.776 -3.941 4.440 1.00 97.88 84 SER A N 1
ATOM 707 C CA . SER A 1 84 ? -0.010 -4.105 3.210 1.00 97.88 84 SER A CA 1
ATOM 708 C C . SER A 1 84 ? 0.138 -2.913 2.256 1.00 97.88 84 SER A C 1
ATOM 710 O O . SER A 1 84 ? 0.226 -3.110 1.044 1.00 97.88 84 SER A O 1
ATOM 712 N N . LEU A 1 85 ? 0.207 -1.688 2.792 1.00 97.88 85 LEU A N 1
ATOM 713 C CA . LEU A 1 85 ? 0.360 -0.459 2.011 1.00 97.88 85 LEU A CA 1
ATOM 714 C C . LEU A 1 85 ? 1.712 -0.383 1.289 1.00 97.88 85 LEU A C 1
ATOM 716 O O . LEU A 1 85 ? 1.753 0.117 0.171 1.00 97.88 85 LEU A O 1
ATOM 720 N N . PHE A 1 86 ? 2.791 -0.883 1.898 1.00 96.00 86 PHE A N 1
ATOM 721 C CA . PHE A 1 86 ? 4.143 -0.803 1.325 1.00 96.00 86 PHE A CA 1
ATOM 722 C C . PHE A 1 86 ? 4.571 -2.050 0.544 1.00 96.00 86 PHE A C 1
ATOM 724 O O . PHE A 1 86 ? 5.372 -1.928 -0.377 1.00 96.00 86 PHE A O 1
ATOM 731 N N . ILE A 1 87 ? 4.057 -3.237 0.884 1.00 96.00 87 ILE A N 1
ATOM 732 C CA . ILE A 1 87 ? 4.378 -4.475 0.154 1.00 96.00 87 ILE A CA 1
ATOM 733 C C . ILE A 1 87 ? 3.536 -4.606 -1.115 1.00 96.00 87 ILE A C 1
ATOM 735 O O . ILE A 1 87 ? 4.049 -5.040 -2.143 1.00 96.00 87 ILE A O 1
ATOM 739 N N . VAL A 1 88 ? 2.251 -4.246 -1.044 1.00 96.69 88 VAL A N 1
ATOM 740 C CA . VAL A 1 88 ? 1.319 -4.391 -2.172 1.00 96.69 88 VAL A CA 1
ATOM 741 C C . VAL A 1 88 ? 0.879 -3.034 -2.695 1.00 96.69 88 VAL A C 1
ATOM 743 O O . VAL A 1 88 ? 0.964 -2.772 -3.890 1.00 96.69 88 VAL A O 1
ATOM 746 N N . GLY A 1 89 ? 0.398 -2.168 -1.807 1.00 96.38 89 GLY A N 1
ATOM 747 C CA . GLY A 1 89 ? -0.145 -0.870 -2.180 1.00 96.38 89 GLY A CA 1
ATOM 748 C C . GLY A 1 89 ? -1.493 -0.583 -1.533 1.00 96.38 89 GLY A C 1
ATOM 749 O O . GLY A 1 89 ? -2.082 -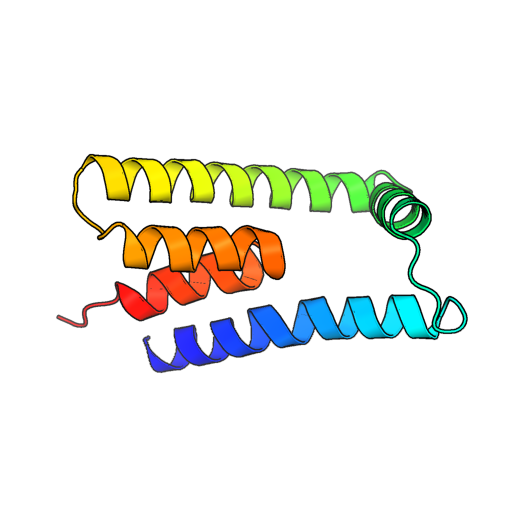1.394 -0.808 1.00 96.38 89 GLY A O 1
ATOM 750 N N . PHE A 1 90 ? -2.015 0.603 -1.841 1.00 97.44 90 PHE A N 1
ATOM 751 C CA . PHE A 1 90 ? -3.314 1.061 -1.350 1.00 97.44 90 PHE A CA 1
ATOM 752 C C . PHE A 1 90 ? -4.470 0.130 -1.760 1.00 97.44 90 PHE A C 1
ATOM 754 O O . PHE A 1 90 ? -5.430 -0.033 -1.005 1.00 97.44 90 PHE A O 1
ATOM 761 N N . SER A 1 91 ? -4.325 -0.552 -2.903 1.00 97.38 91 SER A N 1
ATOM 762 C CA . SER A 1 91 ? -5.268 -1.538 -3.442 1.00 97.38 91 SER A CA 1
ATOM 763 C C . SER A 1 91 ? -5.589 -2.692 -2.488 1.00 97.38 91 SER A C 1
ATOM 765 O O . SER A 1 91 ? -6.708 -3.191 -2.530 1.00 97.38 91 SER A O 1
ATOM 767 N N . LEU A 1 92 ? -4.657 -3.115 -1.623 1.00 98.38 92 LEU A N 1
ATOM 768 C CA . LEU A 1 92 ? -4.910 -4.113 -0.572 1.00 98.38 92 LEU A CA 1
ATOM 769 C C . LEU A 1 92 ? -5.200 -3.450 0.777 1.00 98.38 92 LEU A C 1
ATOM 771 O O . LEU A 1 92 ? -6.090 -3.890 1.507 1.00 98.38 92 LEU A O 1
ATOM 775 N N . ALA A 1 93 ? -4.436 -2.413 1.127 1.00 98.25 93 ALA A N 1
ATOM 776 C CA . ALA A 1 93 ? -4.437 -1.860 2.477 1.00 98.25 93 ALA A CA 1
ATOM 777 C C . ALA A 1 93 ? -5.824 -1.353 2.913 1.00 98.25 93 ALA A C 1
ATOM 779 O O . ALA A 1 93 ? -6.265 -1.652 4.027 1.00 98.25 93 ALA A O 1
ATOM 780 N N . LEU A 1 94 ? -6.536 -0.644 2.028 1.00 98.12 94 LEU A N 1
ATOM 781 C CA . LEU A 1 94 ? -7.878 -0.143 2.324 1.00 98.12 94 LEU A CA 1
ATOM 782 C C . LEU A 1 94 ? -8.920 -1.275 2.413 1.00 98.12 94 LEU A C 1
ATOM 784 O O . LEU A 1 94 ? -9.602 -1.345 3.439 1.00 98.12 94 LEU A O 1
ATOM 788 N N . PRO A 1 95 ? -9.062 -2.184 1.424 1.00 98.06 95 PRO A N 1
ATOM 789 C CA . PRO A 1 95 ? -9.982 -3.315 1.549 1.00 98.06 95 PRO A CA 1
ATOM 790 C C . PRO A 1 95 ? -9.737 -4.171 2.789 1.00 98.06 95 PRO A C 1
ATOM 792 O O . PRO A 1 95 ? -10.700 -4.585 3.432 1.00 98.06 95 PRO A O 1
ATOM 795 N N . LEU A 1 96 ? -8.474 -4.383 3.171 1.00 98.00 96 LEU A N 1
ATOM 796 C CA . LEU A 1 96 ? -8.124 -5.150 4.364 1.00 98.00 96 LEU A CA 1
ATOM 797 C C . LEU A 1 96 ? -8.559 -4.440 5.649 1.00 98.00 96 LEU A C 1
ATOM 799 O O . LEU A 1 96 ? -9.130 -5.072 6.540 1.00 98.00 96 LEU A O 1
ATOM 803 N N . TYR A 1 97 ? -8.356 -3.122 5.728 1.00 97.94 97 TYR A N 1
ATOM 804 C CA . TYR A 1 97 ? -8.881 -2.314 6.827 1.00 97.94 97 TYR A CA 1
ATOM 805 C C . TYR A 1 97 ? -10.407 -2.405 6.914 1.00 97.94 97 TYR A C 1
ATOM 807 O O . TYR A 1 97 ? -10.949 -2.645 7.995 1.00 97.94 97 TYR A O 1
ATOM 815 N N . LEU A 1 98 ? -11.106 -2.262 5.785 1.00 97.31 98 LEU A N 1
ATOM 816 C CA . LEU A 1 98 ? -12.566 -2.356 5.735 1.00 97.31 98 LEU A CA 1
ATOM 817 C C . LEU A 1 98 ? -13.057 -3.758 6.108 1.00 97.31 98 LEU A C 1
ATOM 819 O O . LEU A 1 98 ? -14.034 -3.888 6.837 1.00 97.31 98 LEU A O 1
ATOM 823 N N . TYR A 1 99 ? -12.377 -4.810 5.658 1.00 97.00 99 TYR A N 1
ATOM 824 C CA . TYR A 1 99 ? -12.715 -6.189 5.998 1.00 97.00 99 TYR A CA 1
ATOM 825 C C . TYR A 1 99 ? -12.647 -6.443 7.510 1.00 97.00 99 TYR A C 1
ATOM 827 O O . TYR A 1 99 ? -13.596 -6.990 8.081 1.00 97.00 99 TYR A O 1
ATOM 835 N N . ASP A 1 100 ? -11.558 -6.013 8.150 1.00 95.75 100 ASP A N 1
ATOM 836 C CA . ASP A 1 100 ? -11.326 -6.208 9.583 1.00 95.75 100 ASP A CA 1
ATOM 837 C C . ASP A 1 100 ? -12.291 -5.379 10.449 1.00 95.75 100 ASP A C 1
ATOM 839 O O . ASP A 1 100 ? -12.754 -5.862 11.482 1.00 95.75 100 ASP A O 1
ATOM 843 N N . ASN A 1 101 ? -12.605 -4.146 10.033 1.00 93.81 101 ASN A N 1
ATOM 844 C CA . ASN A 1 101 ? -13.359 -3.181 10.844 1.00 93.81 101 ASN A CA 1
ATOM 845 C C . ASN A 1 101 ? -14.848 -3.087 10.476 1.00 93.81 101 ASN A C 1
ATOM 847 O O . ASN A 1 101 ? -15.585 -2.324 11.094 1.00 93.81 101 ASN A O 1
ATOM 851 N N . TYR A 1 102 ? -15.321 -3.852 9.489 1.00 93.06 102 TYR A N 1
ATOM 852 C CA . TYR A 1 102 ? -16.743 -3.888 9.163 1.00 93.06 102 TYR A CA 1
ATOM 853 C C . TYR A 1 102 ? -17.528 -4.688 10.211 1.00 93.06 102 TYR A C 1
ATOM 855 O O . TYR A 1 102 ? -17.469 -5.924 10.249 1.00 93.06 102 TYR A O 1
ATOM 863 N N . THR A 1 103 ? -18.318 -3.990 11.020 1.00 82.75 103 THR A N 1
ATOM 864 C CA . THR A 1 103 ? -19.403 -4.568 11.817 1.00 82.75 103 THR A CA 1
ATOM 865 C C . THR A 1 103 ? -20.706 -4.442 11.035 1.00 82.75 103 THR A C 1
ATOM 867 O O . THR A 1 103 ? -20.999 -3.400 10.453 1.00 82.75 103 THR A O 1
ATOM 870 N N . ARG A 1 104 ? -21.456 -5.542 10.946 1.00 65.25 104 ARG A N 1
ATOM 871 C CA . ARG A 1 104 ? -22.828 -5.511 10.442 1.00 65.25 104 ARG A CA 1
ATOM 872 C C . ARG A 1 104 ? -23.701 -5.313 11.672 1.00 65.25 104 ARG A C 1
ATOM 874 O O . ARG A 1 104 ? -23.665 -6.193 12.528 1.00 65.25 104 ARG A O 1
ATOM 881 N N . ASP A 1 105 ? -24.372 -4.171 11.758 1.00 54.22 105 ASP A N 1
ATOM 882 C CA . ASP A 1 105 ? -25.456 -3.967 12.723 1.00 54.22 105 ASP A CA 1
ATOM 883 C C . ASP A 1 105 ? -26.580 -4.989 12.479 1.00 54.22 105 ASP A C 1
ATOM 885 O O . ASP A 1 105 ? -26.834 -5.323 11.288 1.00 54.22 105 ASP A O 1
#